Protein AF-A0A956Q439-F1 (afdb_monomer)

Foldseek 3Di:
DQLLVVLCVLCVVCNPCSVVLSVVLVVVCVVCVVVPPDPVCVVVVSVVSSVVSSVVVVVVVVVDDPDDDQQDDPDPPDDSPDDGDDDDDPDDDPVRVVVVVVVVVVVVV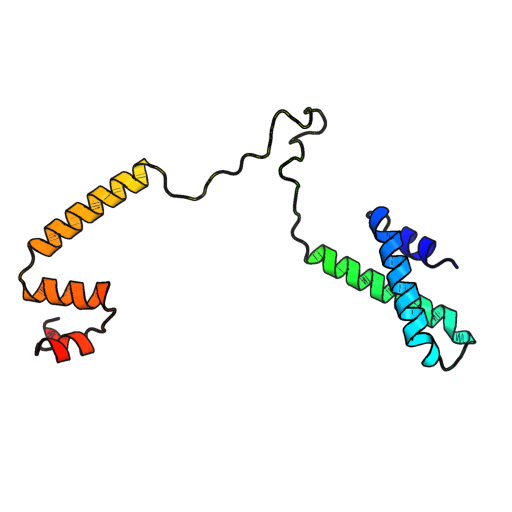VLVPDDPLVNQVVCCCPVVVDDLVRSCVVVVHDSVVD

Secondary structure (DSSP, 8-state):
--HHHHHHHH-TT-TTHHHHHHHHHHHHHHHHGGG---GGGHHHHHHHHHHHHHHHHHHHHTTS-----TTS-SSTTS-TTS--------SPPHHHHHHHHHHHHHHHHHHHHS-HHHHHHHHHHHTT---HHHHHHHHT--GGG-

Radius of gyration: 33.26 Å; Cα contacts (8 Å, |Δi|>4): 69; chains: 1; bounding box: 51×59×82 Å

Structure (mmCIF, N/CA/C/O backbone):
data_AF-A0A956Q439-F1
#
_entry.id   AF-A0A956Q439-F1
#
loop_
_atom_site.group_PDB
_atom_site.id
_atom_site.type_symbol
_atom_site.label_atom_id
_atom_site.label_alt_id
_atom_site.label_comp_id
_atom_site.label_asym_id
_atom_site.label_entity_id
_atom_site.label_seq_id
_atom_site.pdbx_PDB_ins_code
_atom_site.Cartn_x
_atom_site.Cartn_y
_atom_site.Cartn_z
_atom_site.occupancy
_atom_site.B_iso_or_equiv
_atom_site.auth_seq_id
_atom_site.auth_comp_id
_atom_site.auth_asym_id
_atom_site.auth_atom_id
_atom_site.pdbx_PDB_model_num
ATOM 1 N N . LYS A 1 1 ? -8.828 15.618 35.008 1.00 57.88 1 LYS A N 1
ATOM 2 C CA . LYS A 1 1 ? -7.623 15.308 34.194 1.00 57.88 1 LYS A CA 1
ATOM 3 C C . LYS A 1 1 ? -7.915 15.736 32.766 1.00 57.88 1 LYS A C 1
ATOM 5 O O . LYS A 1 1 ? -8.984 15.399 32.277 1.00 57.88 1 LYS A O 1
ATOM 10 N N . ASN A 1 2 ? -7.027 16.518 32.158 1.00 84.38 2 ASN A N 1
ATOM 11 C CA . ASN A 1 2 ? -7.214 17.070 30.818 1.00 84.38 2 ASN A CA 1
ATOM 12 C C . ASN A 1 2 ? -6.888 15.993 29.757 1.00 84.38 2 ASN A C 1
ATOM 14 O O . ASN A 1 2 ? -5.852 15.331 29.862 1.00 84.38 2 ASN A O 1
ATOM 18 N N . VAL A 1 3 ? -7.786 15.788 28.786 1.00 87.12 3 VAL A N 1
ATOM 19 C CA . VAL A 1 3 ? -7.632 14.811 27.687 1.00 87.12 3 VAL A CA 1
ATOM 20 C C . VAL A 1 3 ? -6.356 15.092 26.894 1.00 87.12 3 VAL A C 1
ATOM 22 O O . VAL A 1 3 ? -5.559 14.180 26.686 1.00 87.12 3 VAL A O 1
ATOM 25 N N . PHE A 1 4 ? -6.114 16.362 26.565 1.00 88.75 4 PHE A N 1
ATOM 26 C CA . PHE A 1 4 ? -4.945 16.813 25.813 1.00 88.75 4 PHE A CA 1
ATOM 27 C C . PHE A 1 4 ? -3.635 16.463 26.523 1.00 88.75 4 PHE A C 1
ATOM 29 O O . PHE A 1 4 ? -2.737 15.870 25.935 1.00 88.75 4 PHE A O 1
ATOM 36 N N . LEU A 1 5 ? -3.545 16.751 27.827 1.00 88.75 5 LEU A N 1
ATOM 37 C CA . LEU A 1 5 ? -2.352 16.422 28.617 1.00 88.75 5 LEU A CA 1
ATOM 38 C C . LEU A 1 5 ? -2.121 14.911 28.705 1.00 88.75 5 LEU A C 1
ATOM 40 O O . LEU A 1 5 ? -0.979 14.468 28.735 1.00 88.75 5 LEU A O 1
ATOM 44 N N . SER A 1 6 ? -3.200 14.126 28.733 1.00 87.31 6 SER A N 1
ATOM 45 C CA . SER A 1 6 ? -3.104 12.668 28.800 1.00 87.31 6 SER A CA 1
ATOM 46 C C . SER A 1 6 ? -2.581 12.099 27.477 1.00 87.31 6 SER A C 1
ATOM 48 O O . SER A 1 6 ? -1.699 11.249 27.491 1.00 87.31 6 SER A O 1
ATOM 50 N N . LEU A 1 7 ? -3.053 12.613 26.337 1.00 88.94 7 LEU A N 1
ATOM 51 C CA . LEU A 1 7 ? -2.540 12.238 25.016 1.00 88.94 7 LEU A CA 1
ATOM 52 C C . LEU A 1 7 ? -1.095 12.704 24.802 1.00 88.94 7 LEU A C 1
ATOM 54 O O . LEU A 1 7 ? -0.280 11.914 24.341 1.00 88.94 7 LEU A O 1
ATOM 58 N N . ARG A 1 8 ? -0.743 13.926 25.222 1.00 87.88 8 ARG A N 1
ATOM 59 C CA . ARG A 1 8 ? 0.634 14.446 25.149 1.00 87.88 8 ARG A CA 1
ATOM 60 C C . ARG A 1 8 ? 1.631 13.613 25.960 1.00 87.88 8 ARG A C 1
ATOM 62 O O . ARG A 1 8 ? 2.768 13.454 25.540 1.00 87.88 8 ARG A O 1
ATOM 69 N N . GLN A 1 9 ? 1.215 13.082 27.112 1.00 87.62 9 GLN A N 1
ATOM 70 C CA . GLN A 1 9 ? 2.044 12.170 27.910 1.00 87.62 9 GLN A CA 1
ATOM 71 C C . GLN A 1 9 ? 2.194 10.789 27.260 1.00 87.62 9 GLN A C 1
ATOM 73 O O . GLN A 1 9 ? 3.238 10.163 27.406 1.00 87.62 9 GLN A O 1
ATOM 78 N N . LEU A 1 10 ? 1.162 10.307 26.563 1.00 86.44 10 LEU A N 1
ATOM 79 C CA . LEU A 1 10 ? 1.169 8.996 25.911 1.00 86.44 10 LEU A CA 1
ATOM 80 C C . LEU A 1 10 ? 1.909 9.000 24.561 1.00 86.44 10 LEU A C 1
ATOM 82 O O . LEU A 1 10 ? 2.505 7.988 24.203 1.00 86.44 10 LEU A O 1
ATOM 86 N N . LEU A 1 11 ? 1.871 10.110 23.816 1.00 84.38 11 LEU A N 1
ATOM 87 C CA . LEU A 1 11 ? 2.446 10.262 22.470 1.00 84.38 11 LEU A CA 1
ATOM 88 C C . LEU A 1 11 ? 3.418 11.457 22.402 1.00 84.38 11 LEU A C 1
ATOM 90 O O . LEU A 1 11 ? 3.163 12.422 21.682 1.00 84.38 11 LEU A O 1
ATOM 94 N N . PRO A 1 12 ? 4.544 11.425 23.136 1.00 79.25 12 PRO A N 1
ATOM 95 C CA . PRO A 1 12 ? 5.478 12.553 23.185 1.00 79.25 12 PRO A CA 1
ATOM 96 C C . PRO A 1 12 ? 6.175 12.828 21.843 1.00 79.25 12 PRO A C 1
ATOM 98 O O . PRO A 1 12 ? 6.563 13.960 21.581 1.00 79.25 12 PRO A O 1
ATOM 101 N N . GLU A 1 13 ? 6.302 11.813 20.984 1.00 76.62 13 GLU A N 1
ATOM 102 C CA . GLU A 1 13 ? 6.995 11.891 19.688 1.00 76.62 13 GLU A CA 1
ATOM 103 C C . GLU A 1 13 ? 6.217 12.660 18.605 1.00 76.62 13 GLU A C 1
ATOM 105 O O . GLU A 1 13 ? 6.757 12.899 17.529 1.00 76.62 13 GLU A O 1
ATOM 110 N N . ARG A 1 14 ? 4.944 13.013 18.841 1.00 73.00 14 ARG A N 1
ATOM 111 C CA . ARG A 1 14 ? 4.079 13.661 17.839 1.00 73.00 14 ARG A CA 1
ATOM 112 C C . ARG A 1 14 ? 3.271 14.809 18.434 1.00 73.00 14 ARG A C 1
ATOM 114 O O . ARG A 1 14 ? 2.058 14.675 18.587 1.00 73.00 14 ARG A O 1
ATOM 121 N N . PRO A 1 15 ? 3.921 15.927 18.794 1.00 71.44 15 PRO A N 1
ATOM 122 C CA . PRO A 1 15 ? 3.231 17.069 19.387 1.00 71.44 15 PRO A CA 1
ATOM 123 C C . PRO A 1 15 ? 2.142 17.643 18.469 1.00 71.44 15 PRO A C 1
ATOM 125 O O . PRO A 1 15 ? 1.102 18.065 18.976 1.00 71.44 15 PRO A O 1
ATOM 128 N N . ASP A 1 16 ? 2.354 17.597 17.153 1.00 76.19 16 ASP A N 1
ATOM 129 C CA . ASP A 1 16 ? 1.460 18.208 16.164 1.00 76.19 16 ASP A CA 1
ATOM 130 C C . ASP A 1 16 ? 0.131 17.446 16.030 1.00 76.19 16 ASP A C 1
ATOM 132 O O . ASP A 1 16 ? -0.933 18.058 15.960 1.00 76.19 16 ASP A O 1
ATOM 136 N N . ASP A 1 17 ? 0.158 16.115 16.149 1.00 83.88 17 ASP A N 1
ATOM 137 C CA . ASP A 1 17 ? -1.041 15.269 16.046 1.00 83.88 17 ASP A CA 1
ATOM 138 C C . ASP A 1 17 ? -1.912 15.306 17.325 1.00 83.88 17 ASP A C 1
ATOM 140 O O . ASP A 1 17 ? -3.056 14.839 17.327 1.00 83.88 17 ASP A O 1
ATOM 144 N N . ILE A 1 18 ? -1.409 15.837 18.452 1.00 90.75 18 ILE A N 1
ATOM 145 C CA . ILE A 1 18 ? -2.130 15.789 19.742 1.00 90.75 18 ILE A CA 1
ATOM 146 C C . ILE A 1 18 ? -3.434 16.588 19.697 1.00 90.75 18 ILE A C 1
ATOM 148 O O . ILE A 1 18 ? -4.418 16.188 20.333 1.00 90.75 18 ILE A O 1
ATOM 152 N N . ALA A 1 19 ? -3.453 17.715 18.982 1.00 90.56 19 ALA A N 1
ATOM 153 C CA . ALA A 1 19 ? -4.641 18.557 18.863 1.00 90.56 19 ALA A CA 1
ATOM 154 C C . ALA A 1 19 ? -5.785 17.794 18.175 1.00 90.56 19 ALA A C 1
ATOM 156 O O . ALA A 1 19 ? -6.880 17.688 18.737 1.00 90.56 19 ALA A O 1
ATOM 157 N N . ASP A 1 20 ? -5.489 17.164 17.041 1.00 90.81 20 ASP A N 1
ATOM 158 C CA . ASP A 1 20 ? -6.445 16.372 16.264 1.00 90.81 20 ASP A CA 1
ATOM 159 C C . ASP A 1 20 ? -6.914 15.138 17.039 1.00 90.81 20 ASP A C 1
ATOM 161 O O . ASP A 1 20 ? -8.111 14.856 17.142 1.00 90.81 20 ASP A O 1
ATOM 165 N N . LEU A 1 21 ? -5.992 14.436 17.702 1.00 91.00 21 LEU A N 1
ATOM 166 C CA . LEU A 1 21 ? -6.343 13.291 18.544 1.00 91.00 21 LEU A CA 1
ATOM 167 C C . LEU A 1 21 ? -7.240 13.683 19.717 1.00 91.00 21 LEU A C 1
ATOM 169 O O . LEU A 1 21 ? -8.150 12.936 20.091 1.00 91.00 21 LEU A O 1
ATOM 173 N N . THR A 1 22 ? -7.006 14.860 20.295 1.00 93.69 22 THR A N 1
ATOM 174 C CA . THR A 1 22 ? -7.863 15.402 21.351 1.00 93.69 22 THR A CA 1
ATOM 175 C C . THR A 1 22 ? -9.257 15.679 20.806 1.00 93.69 22 THR A C 1
ATOM 177 O O . THR A 1 22 ? -10.242 15.288 21.440 1.00 93.69 22 THR A O 1
ATOM 180 N N . GLN A 1 23 ? -9.354 16.296 19.627 1.00 94.00 23 GLN A N 1
ATOM 181 C CA . GLN A 1 23 ? -10.629 16.551 18.966 1.00 94.00 23 GLN A CA 1
ATOM 182 C C . GLN A 1 23 ? -11.395 15.245 18.721 1.00 94.00 23 GLN A C 1
ATOM 184 O O . GLN A 1 23 ? -12.564 15.143 19.097 1.00 94.00 23 GLN A O 1
ATOM 189 N N . ASP A 1 24 ? -10.736 14.216 18.193 1.00 94.12 24 ASP A N 1
ATOM 190 C CA . ASP A 1 24 ? -11.342 12.905 17.956 1.00 94.12 24 ASP A CA 1
ATOM 191 C C . ASP A 1 24 ? -11.890 12.262 19.230 1.00 94.12 24 ASP A C 1
ATOM 193 O O . ASP A 1 24 ? -13.001 11.719 19.237 1.00 94.12 24 ASP A O 1
ATOM 197 N N . VAL A 1 25 ? -11.123 12.309 20.324 1.00 94.62 25 VAL A N 1
ATOM 198 C CA . VAL A 1 25 ? -11.570 11.780 21.618 1.00 94.62 25 VAL A CA 1
ATOM 199 C C . VAL A 1 25 ? -12.801 12.539 22.106 1.00 94.62 25 VAL A C 1
ATOM 201 O O . VAL A 1 25 ? -13.766 11.903 22.537 1.00 94.62 25 VAL A O 1
ATOM 204 N N . LEU A 1 26 ? -12.807 13.871 22.007 1.00 94.31 26 LEU A N 1
ATOM 205 C CA . LEU A 1 26 ? -13.946 14.697 22.413 1.00 94.31 26 LEU A CA 1
ATOM 206 C C . LEU A 1 26 ? -15.183 14.434 21.544 1.00 94.31 26 LEU A C 1
ATOM 208 O O . LEU A 1 26 ? -16.282 14.285 22.075 1.00 94.31 26 LEU A O 1
ATOM 212 N N . LEU A 1 27 ? -15.022 14.288 20.228 1.00 95.44 27 LEU A N 1
ATOM 213 C CA . LEU A 1 27 ? -16.122 13.951 19.322 1.00 95.44 27 LEU A CA 1
ATOM 214 C C . LEU A 1 27 ? -16.699 12.562 19.621 1.00 95.44 27 LEU A C 1
ATOM 216 O O . LEU A 1 27 ? -17.921 12.403 19.697 1.00 95.44 27 LEU A O 1
ATOM 220 N N . ARG A 1 28 ? -15.845 11.554 19.845 1.00 93.31 28 ARG A N 1
ATOM 221 C CA . ARG A 1 28 ? -16.283 10.207 20.256 1.00 93.31 28 ARG A CA 1
ATOM 222 C C . ARG A 1 28 ? -17.008 10.254 21.594 1.00 93.31 28 ARG A C 1
ATOM 224 O O . ARG A 1 28 ? -18.064 9.635 21.723 1.00 93.31 28 ARG A O 1
ATOM 231 N N . MET A 1 29 ? -16.481 11.012 22.554 1.00 93.31 29 MET A N 1
ATOM 232 C CA . MET A 1 29 ? -17.108 11.237 23.853 1.00 93.31 29 MET A CA 1
ATOM 233 C C . MET A 1 29 ? -18.515 11.817 23.674 1.00 93.31 29 MET A C 1
ATOM 235 O O . MET A 1 29 ? -19.475 11.202 24.127 1.00 93.31 29 MET A O 1
ATOM 239 N N . CYS A 1 30 ? -18.670 12.926 22.945 1.00 93.56 30 CYS A N 1
ATOM 240 C CA . CYS A 1 30 ? -19.970 13.561 22.703 1.00 93.56 30 CYS A CA 1
ATOM 241 C C . CYS A 1 30 ? -20.978 12.622 22.025 1.00 93.56 30 CYS A C 1
ATOM 243 O O . CYS A 1 30 ? -22.147 12.594 22.404 1.00 93.56 30 CYS A O 1
ATOM 245 N N . ARG A 1 31 ? -20.538 11.810 21.056 1.00 93.25 31 ARG A N 1
ATOM 246 C CA . ARG A 1 31 ? -21.414 10.852 20.355 1.00 93.25 31 ARG A CA 1
ATOM 247 C C . ARG A 1 31 ? -21.873 9.697 21.244 1.00 93.25 31 ARG A C 1
ATOM 249 O O . ARG A 1 31 ? -22.991 9.216 21.094 1.00 93.25 31 ARG A O 1
ATOM 256 N N . SER A 1 32 ? -21.022 9.249 22.164 1.00 90.56 32 SER A N 1
ATOM 257 C CA . SER A 1 32 ? -21.263 8.048 22.974 1.00 90.56 32 SER A CA 1
ATOM 258 C C . SER A 1 32 ? -21.693 8.338 24.412 1.00 90.56 32 SER A C 1
ATOM 260 O O . SER A 1 32 ? -22.077 7.409 25.121 1.00 90.56 32 SER A O 1
ATOM 262 N N . ILE A 1 33 ? -21.726 9.604 24.841 1.00 91.38 33 ILE A N 1
ATOM 263 C CA . ILE A 1 33 ? -22.091 9.994 26.211 1.00 91.38 33 ILE A CA 1
ATOM 264 C C . ILE A 1 33 ? -23.481 9.500 26.628 1.00 91.38 33 ILE A C 1
ATOM 266 O O . ILE A 1 33 ? -23.676 9.126 27.778 1.00 91.38 33 ILE A O 1
ATOM 270 N N . LYS A 1 34 ? -24.427 9.392 25.683 1.00 90.00 34 LYS A N 1
ATOM 271 C CA . LYS A 1 34 ? -25.775 8.846 25.933 1.00 90.00 34 LYS A CA 1
ATOM 272 C C . LYS A 1 34 ? -25.766 7.373 26.363 1.00 90.00 34 LYS A C 1
ATOM 274 O O . LYS A 1 34 ? -26.720 6.914 26.976 1.00 90.00 34 LYS A O 1
ATOM 279 N N . SER A 1 35 ? -24.703 6.629 26.049 1.00 86.56 35 SER A N 1
ATOM 280 C CA . SER A 1 35 ? -24.538 5.226 26.462 1.00 86.56 35 SER A CA 1
ATOM 281 C C . SER A 1 35 ? -23.975 5.071 27.880 1.00 86.56 35 SER A C 1
ATOM 283 O O . SER A 1 35 ? -23.942 3.959 28.414 1.00 86.56 35 SER A O 1
ATOM 285 N N . LEU A 1 36 ? -23.534 6.167 28.507 1.00 88.44 36 LEU A N 1
ATOM 286 C CA . LEU A 1 36 ? -22.969 6.144 29.848 1.00 88.44 36 LEU A CA 1
ATOM 287 C C . LEU A 1 36 ? -24.081 5.954 30.886 1.00 88.44 36 LEU A C 1
ATOM 289 O O . LEU A 1 36 ? -24.764 6.895 31.276 1.00 88.44 36 LEU A O 1
ATOM 293 N N . ARG A 1 37 ? -24.238 4.717 31.362 1.00 83.94 37 ARG A N 1
ATOM 294 C CA . ARG A 1 37 ? -25.278 4.348 32.338 1.00 83.94 37 ARG A CA 1
ATOM 295 C C . ARG A 1 37 ? -25.017 4.868 33.755 1.00 83.94 37 ARG A C 1
ATOM 297 O O . ARG A 1 37 ? -25.956 5.001 34.528 1.00 83.94 37 ARG A O 1
ATOM 304 N N . ASN A 1 38 ? -23.756 5.121 34.118 1.00 90.56 38 ASN A N 1
ATOM 305 C CA . ASN A 1 38 ? -23.373 5.539 35.468 1.00 90.56 38 ASN A CA 1
ATOM 306 C C . ASN A 1 38 ? -22.280 6.615 35.427 1.00 90.56 38 ASN A C 1
ATOM 308 O O . ASN A 1 38 ? -21.160 6.361 34.975 1.00 90.56 38 ASN A O 1
ATOM 312 N N . ILE A 1 39 ? -22.582 7.797 35.966 1.00 88.06 39 ILE A N 1
ATOM 313 C CA . ILE A 1 39 ? -21.674 8.948 35.963 1.00 88.06 39 ILE A CA 1
ATOM 314 C C . ILE A 1 39 ? -20.394 8.717 36.778 1.00 88.06 39 ILE A C 1
ATOM 316 O O . ILE A 1 39 ? -19.330 9.202 36.397 1.00 88.06 39 ILE A O 1
ATOM 320 N N . ASN A 1 40 ? -20.443 7.883 37.823 1.00 91.38 40 ASN A N 1
ATOM 321 C CA . ASN A 1 40 ? -19.270 7.546 38.639 1.00 91.38 40 ASN A CA 1
ATOM 322 C C . ASN A 1 40 ? -18.209 6.779 37.832 1.00 91.38 40 ASN A C 1
ATOM 324 O O . ASN A 1 40 ? -17.028 6.788 38.172 1.00 91.38 40 ASN A O 1
ATOM 328 N N . THR A 1 41 ? -18.611 6.156 36.718 1.00 88.38 41 THR A N 1
ATOM 329 C CA . THR A 1 41 ? -17.703 5.439 35.811 1.00 88.38 41 THR A CA 1
ATOM 330 C C . THR A 1 41 ? -17.132 6.318 34.701 1.00 88.38 41 THR A C 1
ATOM 332 O O . THR A 1 41 ? -16.271 5.854 33.951 1.00 88.38 41 THR A O 1
ATOM 335 N N . PHE A 1 42 ? -17.535 7.595 34.614 1.00 88.81 42 PHE A N 1
ATOM 336 C CA . PHE A 1 42 ? -17.128 8.516 33.547 1.00 88.81 42 PHE A CA 1
ATOM 337 C C . PHE A 1 42 ? -15.612 8.553 33.354 1.00 88.81 42 PHE A C 1
ATOM 339 O O . PHE A 1 42 ? -15.124 8.453 32.233 1.00 88.81 42 PHE A O 1
ATOM 346 N N . LYS A 1 43 ? -14.850 8.631 34.453 1.00 88.38 43 LYS A N 1
ATOM 347 C CA . LYS A 1 43 ? -13.384 8.669 34.395 1.00 88.38 43 LYS A CA 1
ATOM 348 C C . LYS A 1 43 ? -12.815 7.400 33.762 1.00 88.38 43 LYS A C 1
ATOM 350 O O . LYS A 1 43 ? -11.941 7.500 32.908 1.00 88.38 43 LYS A O 1
ATOM 355 N N . TYR A 1 44 ? -13.285 6.224 34.167 1.00 89.69 44 TYR A N 1
ATOM 356 C CA . TYR A 1 44 ? -12.821 4.955 33.602 1.00 89.69 44 TYR A CA 1
ATOM 357 C C . TYR A 1 44 ? -13.203 4.837 32.122 1.00 89.69 44 TYR A C 1
ATOM 359 O O . TYR A 1 44 ? -12.369 4.512 31.280 1.00 89.69 44 TYR A O 1
ATOM 367 N N . TRP A 1 45 ? -14.444 5.191 31.796 1.00 91.50 45 TRP A N 1
ATOM 368 C CA . TRP A 1 45 ? -14.966 5.175 30.436 1.00 91.50 45 TRP A CA 1
ATOM 369 C C . TRP A 1 45 ? -14.202 6.120 29.495 1.00 91.50 45 TRP A C 1
ATOM 371 O O . TRP A 1 45 ? -13.780 5.705 28.419 1.00 91.50 45 TRP A O 1
ATOM 381 N N . LEU A 1 46 ? -13.927 7.354 29.927 1.00 91.12 46 LEU A N 1
ATOM 382 C CA . LEU A 1 46 ? -13.131 8.314 29.161 1.00 91.12 46 LEU A CA 1
ATOM 383 C C . LEU A 1 46 ? -11.693 7.821 28.959 1.00 91.12 46 LEU A C 1
ATOM 385 O O . LEU A 1 46 ? -11.167 7.915 27.852 1.00 91.12 46 LEU A O 1
ATOM 389 N N . ASN A 1 47 ? -11.067 7.253 29.997 1.00 90.38 47 ASN A N 1
ATOM 390 C CA . ASN A 1 47 ? -9.736 6.658 29.852 1.00 90.38 47 ASN A CA 1
ATOM 391 C C . ASN A 1 47 ? 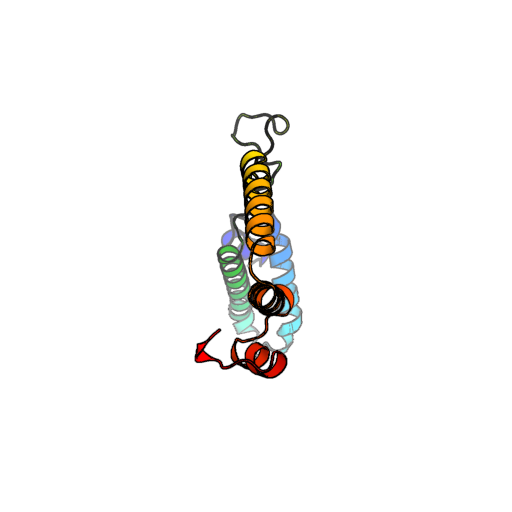-9.748 5.517 28.829 1.00 90.38 47 ASN A C 1
ATOM 393 O O . ASN A 1 47 ? -8.832 5.434 28.024 1.00 90.38 47 ASN A O 1
ATOM 397 N N . ARG A 1 48 ? -10.807 4.702 28.770 1.00 90.25 48 ARG A N 1
ATOM 398 C CA . ARG A 1 48 ? -10.940 3.656 27.747 1.00 90.25 48 ARG A CA 1
ATOM 399 C C . ARG A 1 48 ? -10.978 4.232 26.327 1.00 90.25 48 ARG A C 1
ATOM 401 O O . ARG A 1 48 ? -10.337 3.678 25.441 1.00 90.25 48 ARG A O 1
ATOM 408 N N . ILE A 1 49 ? -11.674 5.351 26.105 1.00 91.81 49 ILE A N 1
ATOM 409 C CA . ILE A 1 49 ? -11.688 6.033 24.797 1.00 91.81 49 ILE A CA 1
ATOM 410 C C . ILE A 1 49 ? -10.285 6.542 24.437 1.00 91.81 49 ILE A C 1
ATOM 412 O O . ILE A 1 49 ? -9.823 6.302 23.322 1.00 91.81 49 ILE A O 1
ATOM 416 N N . ILE A 1 50 ? -9.604 7.200 25.381 1.00 92.06 50 ILE A N 1
ATOM 417 C CA . ILE A 1 50 ? -8.241 7.726 25.199 1.00 92.06 50 ILE A CA 1
ATOM 418 C C . ILE A 1 50 ? -7.264 6.592 24.873 1.00 92.06 50 ILE A C 1
ATOM 420 O O . ILE A 1 50 ? -6.548 6.662 23.879 1.00 92.06 50 ILE A O 1
ATOM 424 N N . THR A 1 51 ? -7.262 5.526 25.674 1.00 90.81 51 THR A N 1
ATOM 425 C CA . THR A 1 51 ? -6.360 4.383 25.508 1.00 90.81 51 THR A CA 1
ATOM 426 C C . THR A 1 51 ? -6.624 3.634 24.202 1.00 90.81 51 THR A C 1
ATOM 428 O O . THR A 1 51 ? -5.678 3.254 23.518 1.00 90.81 51 THR A O 1
ATOM 431 N N . ASN A 1 52 ? -7.887 3.474 23.795 1.00 90.94 52 ASN A N 1
ATOM 432 C CA . ASN A 1 52 ? -8.204 2.887 22.493 1.00 90.94 52 ASN A CA 1
ATOM 433 C C . ASN A 1 52 ? -7.675 3.755 21.344 1.00 90.94 52 ASN A C 1
ATOM 435 O O . ASN A 1 52 ? -7.045 3.224 20.434 1.00 90.94 52 ASN A O 1
ATOM 439 N N . ARG A 1 53 ? -7.871 5.083 21.407 1.00 90.56 53 ARG A N 1
ATOM 440 C CA . ARG A 1 53 ? -7.340 6.005 20.389 1.00 90.56 53 ARG A CA 1
ATOM 441 C C . ARG A 1 53 ? -5.813 5.931 20.320 1.00 90.56 53 ARG A C 1
ATOM 443 O O . ARG A 1 53 ? -5.272 5.862 19.225 1.00 90.56 53 ARG A O 1
ATOM 450 N N . TYR A 1 54 ? -5.146 5.885 21.470 1.00 88.38 54 TYR A N 1
ATOM 451 C CA . TYR A 1 54 ? -3.699 5.703 21.572 1.00 88.38 54 TYR A CA 1
ATOM 452 C C . TYR A 1 54 ? -3.220 4.416 20.882 1.00 88.38 54 TYR A C 1
ATOM 454 O O . TYR A 1 54 ? -2.319 4.464 20.045 1.00 88.38 54 TYR A O 1
ATOM 462 N N . TYR A 1 55 ? -3.847 3.272 21.173 1.00 88.88 55 TYR A N 1
ATOM 463 C CA . TYR A 1 55 ? -3.479 2.010 20.529 1.00 88.88 55 TYR A CA 1
ATOM 464 C C . TYR A 1 55 ? -3.751 2.011 19.023 1.00 88.88 55 TYR A C 1
ATOM 466 O O . TYR A 1 55 ? -2.964 1.440 18.269 1.00 88.88 55 TYR A O 1
ATOM 474 N N . ASP A 1 56 ? -4.833 2.649 18.573 1.00 87.81 56 ASP A N 1
ATOM 475 C CA . ASP A 1 56 ? -5.123 2.783 17.144 1.00 87.81 56 ASP A CA 1
ATOM 476 C C . ASP A 1 56 ? -4.024 3.581 16.421 1.00 87.81 56 ASP A C 1
ATOM 478 O O . ASP A 1 56 ? -3.594 3.176 15.339 1.00 87.81 56 ASP A O 1
ATOM 482 N N . GLU A 1 57 ? -3.507 4.649 17.039 1.00 86.00 57 GLU A N 1
ATOM 483 C CA . GLU A 1 57 ? -2.389 5.430 16.488 1.00 86.00 57 GLU A CA 1
ATOM 484 C C . GLU A 1 57 ? -1.072 4.650 16.466 1.00 86.00 57 GLU A C 1
ATOM 486 O O . GLU A 1 57 ? -0.380 4.633 15.446 1.00 86.00 57 GLU A O 1
ATOM 491 N N . ILE A 1 58 ? -0.747 3.905 17.526 1.00 83.69 58 ILE A N 1
ATOM 492 C CA . ILE A 1 58 ? 0.444 3.038 17.523 1.00 83.69 58 ILE A CA 1
ATOM 493 C C . ILE A 1 58 ? 0.352 1.964 16.432 1.00 83.69 58 ILE A C 1
ATOM 495 O O . ILE A 1 58 ? 1.329 1.706 15.727 1.00 83.69 58 ILE A O 1
ATOM 499 N N . ARG A 1 59 ? -0.826 1.360 16.227 1.00 82.62 59 ARG A N 1
ATOM 500 C CA . ARG A 1 59 ? -1.025 0.394 15.132 1.00 82.62 59 ARG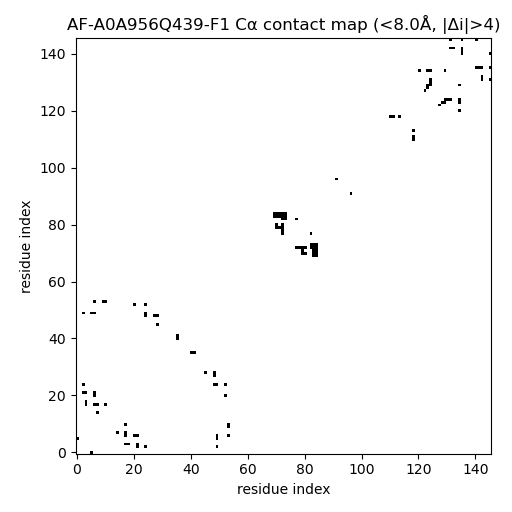 A CA 1
ATOM 501 C C . ARG A 1 59 ? -0.939 1.041 13.750 1.00 82.62 59 ARG A C 1
ATOM 503 O O . ARG A 1 59 ? -0.637 0.349 12.778 1.00 82.62 59 ARG A O 1
ATOM 510 N N . LYS A 1 60 ? -1.253 2.332 13.623 1.00 79.12 60 LYS A N 1
ATOM 511 C CA . LYS A 1 60 ? -1.057 3.086 12.378 1.00 79.12 60 LYS A CA 1
ATOM 512 C C . LYS A 1 60 ? 0.434 3.327 12.127 1.00 79.12 60 LYS A C 1
ATOM 514 O O . LYS A 1 60 ? 0.867 3.106 11.003 1.00 79.12 60 LYS A O 1
ATOM 519 N N . LYS A 1 61 ? 1.227 3.643 13.163 1.00 67.31 61 LYS A N 1
ATOM 520 C CA . LYS A 1 61 ? 2.700 3.756 13.079 1.00 67.31 61 LYS A CA 1
ATOM 521 C C . LYS A 1 61 ? 3.339 2.478 12.531 1.00 67.31 61 LYS A C 1
ATOM 523 O O . LYS A 1 61 ? 4.094 2.558 11.576 1.00 67.31 61 LYS A O 1
ATOM 528 N N . GLY A 1 62 ? 2.968 1.307 13.058 1.00 62.34 62 GLY A N 1
ATOM 529 C CA . GLY A 1 62 ? 3.509 0.024 12.579 1.00 62.34 62 GLY A CA 1
ATOM 530 C C . GLY A 1 62 ? 3.154 -0.332 11.127 1.00 62.34 62 GLY A C 1
ATOM 531 O O . GLY A 1 62 ? 3.787 -1.207 10.550 1.00 62.34 62 GLY A O 1
ATOM 532 N N . ARG A 1 63 ? 2.149 0.331 10.536 1.00 61.16 63 ARG A N 1
ATOM 533 C CA . ARG A 1 63 ? 1.717 0.138 9.140 1.00 61.16 63 ARG A CA 1
ATOM 534 C C . ARG A 1 63 ? 2.123 1.280 8.213 1.00 61.16 63 ARG A C 1
ATOM 536 O O . ARG A 1 63 ? 1.966 1.154 7.003 1.00 61.16 63 ARG A O 1
ATOM 543 N N . SER A 1 64 ? 2.594 2.397 8.759 1.00 62.03 64 SER A N 1
ATOM 544 C CA . SER A 1 64 ? 3.095 3.498 7.953 1.00 62.03 64 SER A CA 1
ATOM 545 C C . SER A 1 64 ? 4.473 3.101 7.458 1.00 62.03 64 SER A C 1
ATOM 547 O O . SER A 1 64 ? 5.369 2.852 8.261 1.00 62.03 64 SER A O 1
ATOM 549 N N . LEU A 1 65 ? 4.641 3.054 6.140 1.00 59.69 65 LEU A N 1
ATOM 550 C CA . LEU A 1 65 ? 5.968 3.034 5.541 1.00 59.69 65 LEU A CA 1
ATOM 551 C C . LEU A 1 65 ? 6.760 4.210 6.132 1.00 59.69 65 LEU A C 1
ATOM 553 O O . LEU A 1 65 ? 6.201 5.296 6.330 1.00 59.69 65 LEU A O 1
ATOM 557 N N . ASN A 1 66 ? 8.031 3.981 6.461 1.00 62.22 66 ASN A N 1
ATOM 558 C CA . ASN A 1 66 ? 8.951 5.049 6.841 1.00 62.22 66 ASN A CA 1
ATOM 559 C C . ASN A 1 66 ? 9.224 5.890 5.591 1.00 62.22 66 ASN A C 1
ATOM 561 O O . ASN A 1 66 ? 10.206 5.686 4.884 1.00 62.22 66 ASN A O 1
ATOM 565 N N . LEU A 1 67 ? 8.285 6.777 5.279 1.00 68.06 67 LEU A N 1
ATOM 566 C CA . LEU A 1 67 ? 8.402 7.718 4.185 1.00 68.06 67 LEU A CA 1
ATOM 567 C C . LEU A 1 67 ? 9.365 8.813 4.619 1.00 68.06 67 LEU A C 1
ATOM 569 O O . LEU A 1 67 ? 9.242 9.369 5.711 1.00 68.06 67 LEU A O 1
ATOM 573 N N . VAL A 1 68 ? 10.313 9.120 3.749 1.00 70.75 68 VAL A N 1
ATOM 574 C CA . VAL A 1 68 ? 11.201 10.259 3.923 1.00 70.75 68 VAL A CA 1
ATOM 57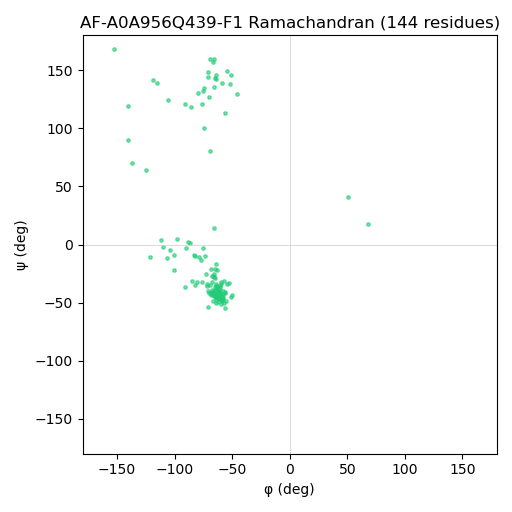5 C C . VAL A 1 68 ? 10.924 11.235 2.794 1.00 70.75 68 VAL A C 1
ATOM 577 O O . VAL A 1 68 ? 10.700 10.813 1.660 1.00 70.75 68 VAL A O 1
ATOM 580 N N . SER A 1 69 ? 10.907 12.529 3.111 1.00 73.00 69 SER A N 1
ATOM 581 C CA . SER A 1 69 ? 10.755 13.566 2.093 1.00 73.00 69 SER A CA 1
ATOM 582 C C . SER A 1 69 ? 11.884 13.464 1.065 1.00 73.00 69 SER A C 1
ATOM 584 O O . SER A 1 69 ? 13.039 13.255 1.437 1.00 73.00 69 SER A O 1
ATOM 586 N N . MET A 1 70 ? 11.561 13.634 -0.218 1.00 71.94 70 MET A N 1
ATOM 587 C CA . MET A 1 70 ? 12.572 13.700 -1.283 1.00 71.94 70 MET A CA 1
ATOM 588 C C . MET A 1 70 ? 13.462 14.943 -1.145 1.00 71.94 70 MET A C 1
ATOM 590 O O . MET A 1 70 ? 14.637 14.895 -1.503 1.00 71.94 70 MET A O 1
ATOM 594 N N . ASP A 1 71 ? 12.910 16.002 -0.545 1.00 72.12 71 ASP A N 1
ATOM 595 C CA . ASP A 1 71 ? 13.590 17.270 -0.266 1.00 72.12 71 ASP A CA 1
ATOM 596 C C . ASP A 1 71 ? 14.312 17.270 1.093 1.00 72.12 71 ASP A C 1
ATOM 598 O O . ASP A 1 71 ? 14.854 18.291 1.513 1.00 72.12 71 ASP A O 1
ATOM 602 N N . ALA A 1 72 ? 14.291 16.154 1.835 1.00 69.06 72 ALA A N 1
ATOM 603 C CA . ALA A 1 72 ? 15.065 16.053 3.068 1.00 69.06 72 ALA A CA 1
ATOM 604 C C . ALA A 1 72 ? 16.561 15.982 2.734 1.00 69.06 72 ALA A C 1
ATOM 606 O O . ALA A 1 72 ? 16.977 15.104 1.973 1.00 69.06 72 ALA A O 1
ATOM 607 N N . GLY A 1 73 ? 17.351 16.868 3.349 1.00 62.94 73 GLY A N 1
ATOM 608 C CA . GLY A 1 73 ? 18.811 16.852 3.255 1.00 62.94 73 GLY A CA 1
ATOM 609 C C . GLY A 1 73 ? 19.399 15.496 3.656 1.00 62.94 73 GLY A C 1
ATOM 610 O O . GLY A 1 73 ? 18.825 14.759 4.465 1.00 62.94 73 GLY A O 1
ATOM 611 N N . LEU A 1 74 ? 20.533 15.144 3.052 1.00 66.81 74 LEU A N 1
ATOM 612 C CA . LEU A 1 74 ? 21.190 13.852 3.260 1.00 66.81 74 LEU A CA 1
ATOM 613 C C . LEU A 1 74 ? 22.055 13.812 4.536 1.00 66.81 74 LEU A C 1
ATOM 615 O O . LEU A 1 74 ? 22.444 12.724 4.958 1.00 66.81 74 LEU A O 1
ATOM 619 N N . GLY A 1 75 ? 22.287 14.959 5.190 1.00 61.47 75 GLY A N 1
ATOM 620 C CA . GLY A 1 75 ? 23.014 15.087 6.458 1.00 61.47 75 GLY A CA 1
ATOM 621 C C . GLY A 1 75 ? 22.575 16.302 7.288 1.00 61.47 75 GLY A C 1
ATOM 622 O O . GLY A 1 75 ? 21.857 17.167 6.792 1.00 61.47 75 GLY A O 1
ATOM 623 N N . GLU A 1 76 ? 23.002 16.358 8.556 1.00 58.81 76 GLU A N 1
ATOM 624 C CA . GLU A 1 76 ? 22.655 17.441 9.502 1.00 58.81 76 GLU A CA 1
ATOM 625 C C . GLU A 1 76 ? 23.283 18.804 9.134 1.00 58.81 76 GLU A C 1
ATOM 627 O O . GLU A 1 76 ? 22.738 19.836 9.518 1.00 58.81 76 GLU A O 1
ATOM 632 N N . ASP A 1 77 ? 24.361 18.807 8.338 1.00 56.41 77 ASP A N 1
ATOM 633 C CA . ASP A 1 77 ? 25.143 20.000 7.962 1.00 56.41 77 ASP A CA 1
ATOM 634 C C . ASP A 1 77 ? 25.035 20.386 6.468 1.00 56.41 77 ASP A C 1
ATOM 636 O O . ASP A 1 77 ? 25.701 21.319 6.015 1.00 56.41 77 ASP A O 1
ATOM 640 N N . GLU A 1 78 ? 24.217 19.688 5.672 1.00 55.94 78 GLU A N 1
ATOM 641 C CA . GLU A 1 78 ? 24.021 20.028 4.256 1.00 55.94 78 GLU A CA 1
ATOM 642 C C . GLU A 1 78 ? 22.846 20.996 4.078 1.00 55.94 78 GLU A C 1
ATOM 644 O O . GLU A 1 78 ? 21.702 20.694 4.421 1.00 55.94 78 GLU A O 1
ATOM 649 N N . GLU A 1 79 ? 23.131 22.166 3.497 1.00 54.53 79 GLU A N 1
ATOM 650 C CA . GLU A 1 79 ? 22.125 23.137 3.060 1.00 54.53 79 GLU A CA 1
ATOM 651 C C . GLU A 1 79 ? 20.991 22.423 2.291 1.00 54.53 79 GLU A C 1
ATOM 653 O O . GLU A 1 79 ? 21.274 21.704 1.323 1.00 54.53 79 GLU A O 1
ATOM 658 N N . PRO A 1 80 ? 19.707 22.656 2.638 1.00 52.97 80 PRO A N 1
ATOM 659 C CA . PRO A 1 80 ? 18.537 21.909 2.144 1.00 52.97 80 PRO A CA 1
ATOM 660 C C . PRO A 1 80 ? 18.246 22.074 0.639 1.00 52.97 80 PRO A C 1
ATOM 662 O O . PRO A 1 80 ? 17.161 21.752 0.165 1.00 52.97 80 PRO A O 1
ATOM 665 N N . ARG A 1 81 ? 19.192 22.615 -0.129 1.00 51.84 81 ARG A N 1
ATOM 666 C CA . ARG A 1 81 ? 19.064 22.912 -1.556 1.00 51.84 81 ARG A CA 1
ATOM 667 C C . ARG A 1 81 ? 20.079 22.215 -2.454 1.00 51.84 81 ARG A C 1
ATOM 669 O O . ARG A 1 81 ? 19.899 22.302 -3.663 1.00 51.84 81 ARG A O 1
ATOM 676 N N . GLN A 1 82 ? 21.129 21.578 -1.928 1.00 52.91 82 GLN A N 1
ATOM 677 C CA . GLN A 1 82 ? 22.235 21.138 -2.795 1.00 52.91 82 GLN A CA 1
ATOM 678 C C . GLN A 1 82 ? 22.215 19.655 -3.176 1.00 52.91 82 GLN A C 1
ATOM 680 O O . GLN A 1 82 ? 22.727 19.325 -4.243 1.00 52.91 82 GLN A O 1
ATOM 685 N N . THR A 1 83 ? 21.540 18.788 -2.416 1.00 55.06 83 THR A N 1
ATOM 686 C CA . THR A 1 83 ? 21.506 17.356 -2.748 1.00 55.06 83 THR A CA 1
ATOM 687 C C . THR A 1 83 ? 20.123 16.759 -2.493 1.00 55.06 83 THR A C 1
ATOM 689 O O . THR A 1 83 ? 19.817 16.280 -1.405 1.00 55.06 83 THR A O 1
ATOM 692 N N . THR A 1 84 ? 19.253 16.790 -3.506 1.00 60.44 84 THR A N 1
ATOM 693 C CA . THR A 1 84 ? 18.021 15.987 -3.506 1.00 60.44 84 THR A CA 1
ATOM 694 C C . THR A 1 84 ? 18.377 14.503 -3.519 1.00 60.44 84 THR A C 1
ATOM 696 O O . THR A 1 84 ? 19.346 14.106 -4.173 1.00 60.44 84 THR A O 1
ATOM 699 N N . ARG A 1 85 ? 17.576 13.664 -2.853 1.00 69.00 85 ARG A N 1
ATOM 700 C CA . ARG A 1 85 ? 17.745 12.202 -2.894 1.00 69.00 85 ARG A CA 1
ATOM 701 C C . ARG A 1 85 ? 17.704 11.700 -4.341 1.00 69.00 85 ARG A C 1
ATOM 703 O O . ARG A 1 85 ? 16.660 11.763 -4.980 1.00 69.00 85 ARG A O 1
ATOM 710 N N . GLN A 1 86 ? 18.828 11.190 -4.842 1.00 78.62 86 GLN A N 1
ATOM 711 C CA . GLN A 1 86 ? 18.889 10.520 -6.141 1.00 78.62 86 GLN A CA 1
ATOM 712 C C . GLN A 1 86 ? 18.514 9.050 -5.955 1.00 78.62 86 GLN A C 1
ATOM 714 O O . GLN A 1 86 ? 19.167 8.326 -5.206 1.00 78.62 86 GLN A O 1
ATOM 719 N N . ILE A 1 87 ? 17.437 8.629 -6.609 1.00 80.88 87 ILE A N 1
ATOM 720 C CA . ILE A 1 87 ? 16.991 7.236 -6.655 1.00 80.88 87 ILE A CA 1
ATOM 721 C C . ILE A 1 87 ? 17.337 6.732 -8.053 1.00 80.88 87 ILE A C 1
ATOM 723 O O . ILE A 1 87 ? 16.971 7.377 -9.035 1.00 80.88 87 ILE A O 1
ATOM 727 N N . ALA A 1 88 ? 18.092 5.636 -8.134 1.00 86.88 88 ALA A N 1
ATOM 728 C CA . ALA A 1 88 ? 18.415 5.016 -9.412 1.00 86.88 88 ALA A CA 1
ATOM 729 C C . ALA A 1 88 ? 17.138 4.473 -10.068 1.00 86.88 88 ALA A C 1
ATOM 731 O O . ALA A 1 88 ? 16.242 3.994 -9.374 1.00 86.88 88 ALA A O 1
ATOM 732 N N . ASP A 1 89 ? 17.062 4.577 -11.391 1.00 88.81 89 ASP A N 1
ATOM 733 C CA . ASP A 1 89 ? 16.015 3.919 -12.166 1.00 88.81 89 ASP A CA 1
ATOM 734 C C . ASP A 1 89 ? 16.321 2.415 -12.250 1.00 88.81 89 ASP A C 1
ATOM 736 O O . ASP A 1 89 ? 17.464 2.034 -12.502 1.00 88.81 89 ASP A O 1
ATOM 740 N N . ASP A 1 90 ? 15.303 1.582 -12.036 1.00 92.50 90 ASP A N 1
ATOM 741 C CA . ASP A 1 90 ? 15.381 0.119 -12.157 1.00 92.50 90 ASP A CA 1
ATOM 742 C C . ASP A 1 90 ? 15.115 -0.351 -13.606 1.00 92.50 90 ASP A C 1
ATOM 744 O O . ASP A 1 90 ? 15.059 -1.551 -13.885 1.00 92.50 90 ASP A O 1
ATOM 748 N N . GLY A 1 91 ? 14.893 0.588 -14.532 1.00 92.19 91 GLY A N 1
ATOM 749 C CA . GLY A 1 91 ? 14.725 0.318 -15.955 1.00 92.19 91 GLY A CA 1
ATOM 750 C C . GLY A 1 91 ? 15.990 -0.229 -16.637 1.00 92.19 91 GLY A C 1
ATOM 751 O O . GLY A 1 91 ? 17.104 -0.044 -16.143 1.00 92.19 91 GLY A O 1
ATOM 752 N N . PRO A 1 92 ? 15.833 -0.892 -17.799 1.00 89.25 92 PRO A N 1
ATOM 753 C CA . PRO A 1 92 ? 16.964 -1.413 -18.553 1.00 89.25 92 PRO A CA 1
ATOM 754 C C . PRO A 1 92 ? 17.857 -0.275 -19.055 1.00 89.25 92 PRO A C 1
ATOM 756 O O . PRO A 1 92 ? 17.390 0.784 -19.483 1.00 89.25 92 PRO A O 1
ATOM 759 N N . SER A 1 93 ? 19.159 -0.524 -19.041 1.00 92.50 93 SER A N 1
ATOM 760 C CA . SER A 1 93 ? 20.165 0.379 -19.587 1.00 92.50 93 SER A CA 1
ATOM 761 C C . SER A 1 93 ? 20.044 0.510 -21.116 1.00 92.50 93 SER A C 1
ATOM 763 O O . SER A 1 93 ? 19.534 -0.393 -21.786 1.00 92.50 93 SER A O 1
ATOM 765 N N . PRO A 1 94 ? 20.543 1.609 -21.717 1.00 91.88 94 PRO A N 1
ATOM 766 C CA . PRO A 1 94 ? 20.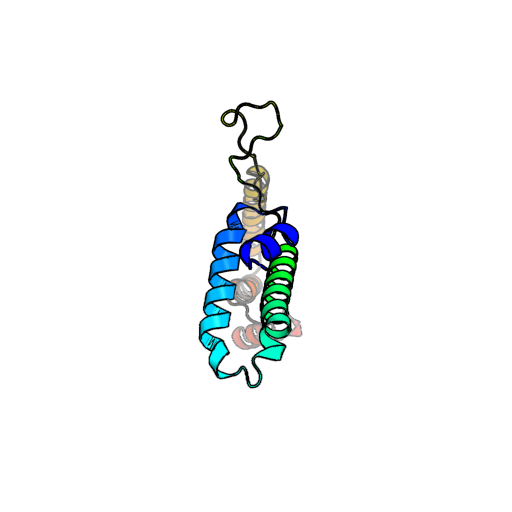540 1.777 -23.174 1.00 91.88 94 PRO A CA 1
ATOM 767 C C . PRO A 1 94 ? 21.216 0.621 -23.927 1.00 91.88 94 PRO A C 1
ATOM 769 O O . PRO A 1 94 ? 20.767 0.237 -25.009 1.00 91.88 94 PRO A O 1
ATOM 772 N N . ASP A 1 95 ? 22.261 0.042 -23.335 1.00 92.81 95 ASP A N 1
ATOM 773 C CA . ASP A 1 95 ? 22.985 -1.101 -23.889 1.00 92.81 95 ASP A CA 1
ATOM 774 C C . ASP A 1 95 ? 22.111 -2.363 -23.877 1.00 92.81 95 ASP A C 1
ATOM 776 O O . ASP A 1 95 ? 22.031 -3.063 -24.884 1.00 92.81 95 ASP A O 1
ATOM 780 N N . GLU A 1 96 ? 21.388 -2.625 -22.781 1.00 93.00 96 GLU A N 1
ATOM 781 C CA . GLU A 1 96 ? 20.440 -3.746 -22.682 1.00 93.00 96 GLU A CA 1
ATOM 782 C C . GLU A 1 96 ? 19.277 -3.603 -23.666 1.00 93.00 96 GLU A C 1
ATOM 784 O O . GLU A 1 96 ? 18.875 -4.585 -24.289 1.00 93.00 96 GLU A O 1
ATOM 789 N N . VAL A 1 97 ? 18.763 -2.385 -23.854 1.00 94.38 97 VAL A N 1
ATOM 790 C CA . VAL A 1 97 ? 17.716 -2.111 -24.849 1.00 94.38 97 VAL A CA 1
ATOM 791 C C . VAL A 1 97 ? 18.231 -2.385 -26.263 1.00 94.38 97 VAL A C 1
ATOM 793 O O . VAL A 1 97 ? 17.530 -3.001 -27.066 1.00 94.38 97 VAL A O 1
ATOM 796 N N . THR A 1 98 ? 19.459 -1.960 -26.566 1.00 95.06 98 THR A N 1
ATOM 797 C CA . THR A 1 98 ? 20.072 -2.164 -27.886 1.00 95.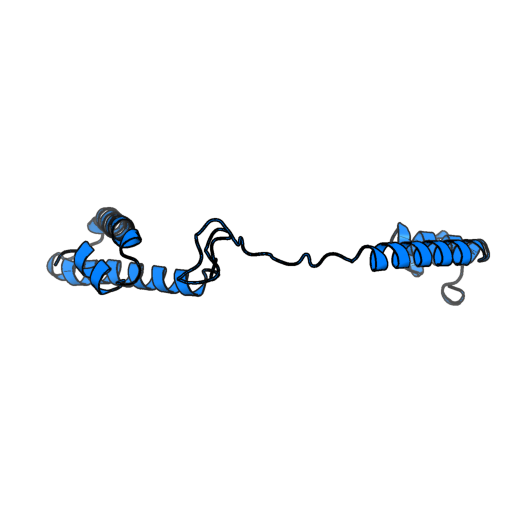06 98 THR A CA 1
ATOM 798 C C . THR A 1 98 ? 20.326 -3.648 -28.152 1.00 95.06 98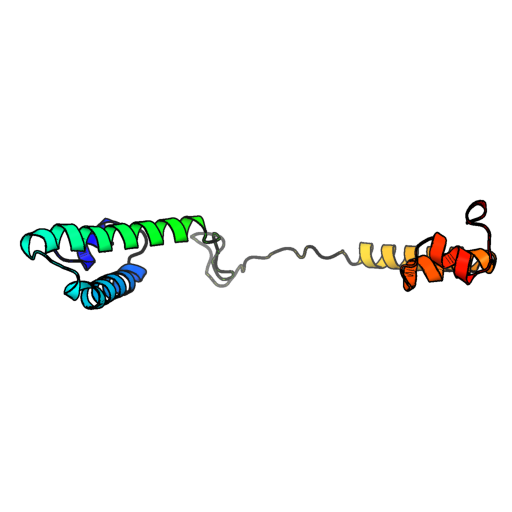 THR A C 1
ATOM 800 O O . THR A 1 98 ? 19.897 -4.163 -29.182 1.00 95.06 98 THR A O 1
ATOM 803 N N . LEU A 1 99 ? 20.934 -4.358 -27.196 1.00 94.62 99 LEU A N 1
ATOM 804 C CA . LEU A 1 99 ? 21.174 -5.802 -27.281 1.00 94.62 99 LEU A CA 1
ATOM 805 C C . LEU A 1 99 ? 19.871 -6.601 -27.400 1.00 94.62 99 LEU A C 1
ATOM 807 O O . LEU A 1 99 ? 19.800 -7.552 -28.176 1.00 94.62 99 LEU A O 1
ATOM 811 N N . GLY A 1 100 ? 18.829 -6.206 -26.661 1.00 93.25 100 GLY A N 1
ATOM 812 C CA . GLY A 1 100 ? 17.501 -6.805 -26.773 1.00 93.25 100 GLY A CA 1
ATOM 813 C C . GLY A 1 100 ? 16.908 -6.637 -28.173 1.00 93.25 100 GLY A C 1
ATOM 814 O O . GLY A 1 100 ? 16.391 -7.597 -28.737 1.00 93.25 100 GLY A O 1
ATOM 815 N N . GLY A 1 101 ? 17.054 -5.450 -28.770 1.00 93.88 101 GLY A N 1
ATOM 816 C CA . GLY A 1 101 ? 16.612 -5.185 -30.141 1.00 93.88 101 GLY A CA 1
ATOM 817 C C . GLY A 1 101 ? 17.361 -6.006 -31.196 1.00 93.88 101 GLY A C 1
ATOM 818 O O . GLY A 1 101 ? 16.736 -6.555 -32.104 1.00 93.88 101 GLY A O 1
ATOM 819 N N . GLU A 1 102 ? 18.682 -6.142 -31.064 1.00 94.38 102 GLU A N 1
ATOM 820 C CA . GLU A 1 102 ? 19.489 -6.984 -31.961 1.00 94.38 102 GLU A CA 1
ATOM 821 C C . GLU A 1 102 ? 19.090 -8.463 -31.865 1.00 94.38 102 GLU A C 1
ATOM 823 O O . GLU A 1 102 ? 18.947 -9.141 -32.887 1.00 94.38 102 GLU A O 1
ATOM 828 N N . LEU A 1 103 ? 18.864 -8.956 -30.642 1.00 94.12 103 LEU A N 1
ATOM 829 C CA . LEU A 1 103 ? 18.395 -10.318 -30.406 1.00 94.12 103 LEU A CA 1
ATOM 830 C C . LEU A 1 103 ? 17.012 -10.552 -31.029 1.00 94.12 103 LEU A C 1
ATOM 832 O O . LEU A 1 103 ? 16.813 -11.567 -31.699 1.00 94.12 103 LEU A O 1
ATOM 836 N N . ASP A 1 104 ? 16.080 -9.615 -30.853 1.00 93.12 104 ASP A N 1
ATOM 837 C CA . ASP A 1 104 ? 14.747 -9.675 -31.458 1.00 93.12 104 ASP A CA 1
ATOM 838 C C . ASP A 1 104 ? 14.820 -9.760 -32.987 1.00 93.12 104 ASP A C 1
ATOM 840 O O . ASP A 1 104 ? 14.096 -10.544 -33.609 1.00 93.12 104 ASP A O 1
ATOM 844 N N . ASP A 1 105 ? 15.704 -8.981 -33.610 1.00 94.88 105 ASP A N 1
ATOM 845 C CA . ASP A 1 105 ? 15.886 -9.001 -35.060 1.00 94.88 105 ASP A CA 1
ATOM 846 C C . ASP A 1 105 ? 16.486 -10.322 -35.553 1.00 94.88 105 ASP A C 1
ATOM 848 O O . ASP A 1 105 ? 16.039 -10.853 -36.577 1.00 94.88 105 ASP A O 1
ATOM 852 N N . GLU A 1 106 ? 17.439 -10.907 -34.826 1.00 94.81 106 GLU A N 1
ATOM 853 C CA . GLU A 1 106 ? 17.970 -12.236 -35.151 1.00 94.81 106 GLU A CA 1
ATOM 854 C C . GLU A 1 106 ? 16.927 -13.345 -34.962 1.00 94.81 106 GLU A C 1
ATOM 856 O O . GLU A 1 106 ? 16.781 -14.210 -35.832 1.00 94.81 106 GLU A O 1
ATOM 861 N N . ILE A 1 107 ? 16.123 -13.289 -33.896 1.00 90.81 107 ILE A N 1
ATOM 862 C CA . ILE A 1 107 ? 15.004 -14.220 -33.687 1.00 90.81 107 ILE A CA 1
ATOM 863 C C . ILE A 1 107 ? 13.997 -14.105 -34.83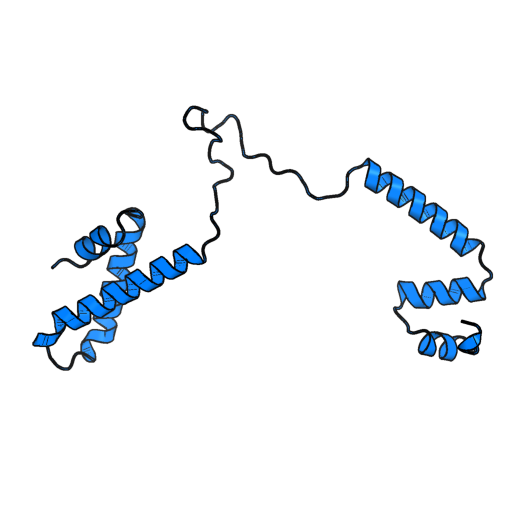7 1.00 90.81 107 ILE A C 1
ATOM 865 O O . ILE A 1 107 ? 13.584 -15.123 -35.399 1.00 90.81 107 ILE A O 1
ATOM 869 N N . ARG A 1 108 ? 13.633 -12.885 -35.254 1.00 89.38 108 ARG A N 1
ATOM 870 C CA . ARG A 1 108 ? 12.730 -12.672 -36.399 1.00 89.38 108 ARG A CA 1
ATOM 871 C C . ARG A 1 108 ? 13.294 -13.270 -37.682 1.00 89.38 108 ARG A C 1
ATOM 873 O O . ARG A 1 108 ? 12.562 -13.961 -38.392 1.00 89.38 108 ARG A O 1
ATOM 880 N N . LYS A 1 109 ? 14.578 -13.052 -37.982 1.00 92.50 109 LYS A N 1
ATOM 881 C CA . LYS A 1 109 ? 15.235 -13.659 -39.154 1.00 92.50 109 LYS A CA 1
ATOM 882 C C . LYS A 1 109 ? 15.207 -15.186 -39.078 1.00 92.50 109 LYS A C 1
ATOM 884 O O . LYS A 1 109 ? 14.874 -15.833 -40.069 1.00 92.50 109 LYS A O 1
ATOM 889 N N . ALA A 1 110 ? 15.496 -15.765 -37.913 1.00 88.62 110 ALA A N 1
ATOM 890 C CA . ALA A 1 110 ? 15.446 -17.210 -37.708 1.00 88.62 110 ALA A CA 1
ATOM 891 C C . ALA A 1 110 ? 14.032 -17.773 -37.935 1.00 88.62 110 ALA A C 1
ATOM 893 O O . ALA A 1 110 ? 13.877 -18.751 -38.665 1.00 88.62 110 ALA A O 1
ATOM 894 N N . ILE A 1 111 ? 12.997 -17.116 -37.401 1.00 87.25 111 ILE A N 1
ATOM 895 C CA . ILE A 1 111 ? 11.588 -17.493 -37.602 1.00 87.25 111 ILE A CA 1
ATOM 896 C C . ILE A 1 111 ? 11.187 -17.390 -39.083 1.00 87.25 111 ILE A C 1
ATOM 898 O O . ILE A 1 111 ? 10.465 -18.248 -39.599 1.00 87.25 111 ILE A O 1
ATOM 902 N N . LEU A 1 112 ? 11.668 -16.372 -39.801 1.00 88.50 112 LEU A N 1
ATOM 903 C CA . LEU A 1 112 ? 11.422 -16.226 -41.240 1.00 88.50 112 LEU A CA 1
ATOM 904 C C . LEU A 1 112 ? 12.112 -17.313 -42.077 1.00 88.50 112 LEU A C 1
ATOM 906 O O . LEU A 1 112 ? 11.594 -17.671 -43.133 1.00 88.50 112 LEU A O 1
ATOM 910 N N . ASN A 1 113 ? 13.220 -17.878 -41.599 1.00 90.50 113 ASN A N 1
ATOM 911 C CA . ASN A 1 113 ? 13.903 -18.997 -42.254 1.00 90.50 113 ASN A CA 1
ATOM 912 C C . ASN A 1 113 ? 13.238 -20.357 -41.992 1.00 90.50 113 ASN A C 1
ATOM 914 O O . ASN A 1 113 ? 13.580 -21.340 -42.651 1.00 90.50 113 ASN A O 1
ATOM 918 N N . LEU A 1 114 ? 12.285 -20.439 -41.059 1.00 88.00 114 LEU A N 1
ATOM 919 C CA . LEU A 1 114 ? 11.534 -21.668 -40.833 1.00 88.00 114 LEU A CA 1
ATOM 920 C C . LEU A 1 114 ? 10.563 -21.952 -41.992 1.00 88.00 114 LEU A C 1
ATOM 922 O O . LEU A 1 114 ? 10.003 -21.013 -42.581 1.00 88.00 114 LEU A O 1
ATOM 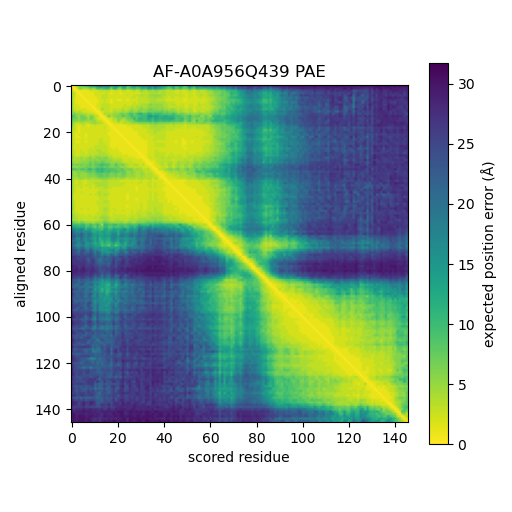926 N N . PRO A 1 115 ? 10.301 -23.243 -42.280 1.00 88.25 115 PRO A N 1
ATOM 927 C CA . PRO A 1 115 ? 9.191 -23.654 -43.129 1.00 88.25 115 PRO A CA 1
ATOM 928 C C . PRO A 1 115 ? 7.870 -23.026 -42.673 1.00 88.25 115 PRO A C 1
ATOM 930 O O . PRO A 1 115 ? 7.627 -22.860 -41.476 1.00 88.25 115 PRO A O 1
ATOM 933 N N . GLU A 1 116 ? 7.002 -22.719 -43.636 1.00 82.75 116 GLU A N 1
ATOM 934 C CA . GLU A 1 116 ? 5.747 -21.986 -43.427 1.00 82.75 116 GLU A CA 1
ATOM 935 C C . GLU A 1 116 ? 4.891 -22.557 -42.285 1.00 82.75 116 GLU A C 1
ATOM 937 O O . GLU A 1 116 ? 4.447 -21.806 -41.419 1.00 82.75 116 GLU A O 1
ATOM 942 N N . GLN A 1 117 ? 4.760 -23.885 -42.215 1.00 81.19 117 GLN A N 1
ATOM 943 C CA . GLN A 1 117 ? 3.998 -24.582 -41.173 1.00 81.19 117 GLN A CA 1
ATOM 944 C C . GLN A 1 117 ? 4.464 -24.251 -39.740 1.00 81.19 117 GLN A C 1
ATOM 946 O O . GLN A 1 117 ? 3.640 -24.003 -38.863 1.00 81.19 117 GLN A O 1
ATOM 951 N N . PHE A 1 118 ? 5.777 -24.163 -39.499 1.00 82.62 118 PHE A N 1
ATOM 952 C CA . PHE A 1 118 ? 6.324 -23.852 -38.173 1.00 82.62 118 PHE A CA 1
ATOM 953 C C . PHE A 1 118 ? 6.191 -22.367 -37.842 1.00 82.62 118 PHE A C 1
ATOM 955 O O . PHE A 1 118 ? 5.980 -21.994 -36.690 1.00 82.62 118 PHE A O 1
ATOM 962 N N . ARG A 1 119 ? 6.261 -21.504 -38.858 1.00 87.56 119 ARG A N 1
ATOM 963 C CA . ARG A 1 119 ? 6.051 -20.065 -38.685 1.00 87.56 119 ARG A CA 1
ATOM 964 C C . ARG A 1 119 ? 4.613 -19.759 -38.271 1.00 87.56 119 ARG A C 1
ATOM 966 O O . ARG A 1 119 ? 4.406 -18.977 -37.348 1.00 87.56 119 ARG A O 1
ATOM 973 N N . ILE A 1 120 ? 3.639 -20.401 -38.922 1.00 83.75 120 ILE A N 1
ATOM 974 C CA . ILE A 1 120 ? 2.212 -20.287 -38.585 1.00 83.75 120 ILE A CA 1
ATOM 975 C C . ILE A 1 120 ? 1.981 -20.724 -37.134 1.00 83.75 120 ILE A C 1
ATOM 977 O O . ILE A 1 120 ? 1.360 -19.991 -36.367 1.00 83.75 120 ILE A O 1
ATOM 981 N N . MET A 1 121 ? 2.546 -21.864 -36.733 1.00 84.62 121 MET A N 1
ATOM 982 C CA . MET A 1 121 ? 2.451 -22.380 -35.366 1.00 84.62 121 MET A CA 1
ATOM 983 C C . MET A 1 121 ? 3.011 -21.399 -34.319 1.00 84.62 121 MET A C 1
ATOM 985 O O . MET A 1 121 ? 2.330 -21.110 -33.336 1.00 84.62 121 MET A O 1
ATOM 989 N N . ILE A 1 122 ? 4.212 -20.846 -34.535 1.00 85.88 122 ILE A N 1
ATOM 990 C CA . ILE A 1 122 ? 4.833 -19.877 -33.609 1.00 85.88 122 ILE A CA 1
ATOM 991 C C . ILE A 1 122 ? 3.980 -18.609 -33.484 1.00 85.88 122 ILE A C 1
ATOM 993 O O . ILE A 1 122 ? 3.764 -18.121 -32.379 1.00 85.88 122 ILE A O 1
ATOM 997 N N . VAL A 1 123 ? 3.448 -18.089 -34.595 1.00 85.81 123 VAL A N 1
ATOM 998 C CA . VAL A 1 123 ? 2.589 -16.893 -34.575 1.00 85.81 123 VAL A CA 1
ATOM 999 C C . VAL A 1 123 ? 1.292 -17.152 -33.806 1.00 85.81 123 VAL A C 1
ATOM 1001 O O . VAL A 1 123 ? 0.903 -16.333 -32.973 1.00 85.81 123 VAL A O 1
ATOM 1004 N N . LEU A 1 124 ? 0.633 -18.289 -34.042 1.00 85.50 124 LEU A N 1
ATOM 1005 C CA . LEU A 1 124 ? -0.593 -18.661 -33.332 1.00 85.50 124 LEU A CA 1
ATOM 1006 C C . LEU A 1 124 ? -0.351 -18.857 -31.829 1.00 85.50 124 LEU A C 1
ATOM 1008 O O . LEU A 1 124 ? -1.193 -18.481 -31.014 1.00 85.50 124 LEU A O 1
ATOM 1012 N N . ARG A 1 125 ? 0.811 -19.389 -31.444 1.00 85.81 125 ARG A N 1
ATOM 1013 C CA . ARG A 1 125 ? 1.169 -19.545 -30.033 1.00 85.81 125 ARG A CA 1
ATOM 1014 C C . ARG A 1 125 ? 1.474 -18.208 -29.362 1.00 85.81 125 ARG A C 1
ATOM 1016 O O . ARG A 1 125 ? 0.877 -17.901 -28.337 1.00 85.81 125 ARG A O 1
ATOM 1023 N N . GLU A 1 126 ? 2.382 -17.423 -29.930 1.00 84.06 126 GLU A N 1
ATOM 1024 C CA . GLU A 1 126 ? 2.927 -16.236 -29.261 1.00 84.06 126 GLU A CA 1
ATOM 1025 C C . GLU A 1 126 ? 2.022 -15.003 -29.384 1.00 84.06 126 GLU A C 1
ATOM 1027 O O . GLU A 1 126 ? 1.925 -14.221 -28.443 1.00 84.06 126 GLU A O 1
ATOM 1032 N N . GLN A 1 127 ? 1.320 -14.816 -30.511 1.00 80.38 127 GLN A N 1
ATOM 1033 C CA . GLN A 1 127 ? 0.427 -13.658 -30.680 1.00 80.38 127 GLN A CA 1
ATOM 1034 C C . GLN A 1 127 ? -1.008 -13.929 -30.231 1.00 80.38 127 GLN A C 1
ATOM 1036 O O . GLN A 1 127 ? -1.658 -13.021 -29.719 1.00 80.38 127 GLN A O 1
ATOM 1041 N N . GLN A 1 128 ? -1.522 -15.142 -30.454 1.00 79.94 128 GLN A N 1
ATOM 1042 C CA . GLN A 1 128 ? -2.916 -15.485 -30.131 1.00 79.94 128 GLN A CA 1
ATOM 1043 C C . GLN A 1 128 ? -3.045 -16.271 -28.818 1.00 79.94 128 GLN A C 1
ATOM 1045 O O . GLN A 1 128 ? -4.157 -16.456 -28.332 1.00 79.94 128 GLN A O 1
ATOM 1050 N N . GLY A 1 129 ? -1.931 -16.718 -28.224 1.00 87.44 129 GLY A N 1
ATOM 1051 C CA . GLY A 1 129 ? -1.934 -17.434 -26.946 1.00 87.44 129 GLY A CA 1
ATOM 1052 C C . GLY A 1 129 ? -2.563 -18.828 -27.007 1.00 87.44 129 GLY A C 1
ATOM 1053 O O . GLY A 1 129 ? -2.937 -19.359 -25.963 1.00 87.44 129 GLY A O 1
ATOM 1054 N N . LEU A 1 130 ? -2.711 -19.410 -28.202 1.00 87.25 130 LEU A N 1
ATOM 1055 C CA . LEU A 1 130 ? -3.404 -20.685 -28.384 1.00 87.25 130 LEU A CA 1
ATOM 1056 C C . LEU A 1 130 ? -2.593 -21.861 -27.826 1.00 87.25 130 LEU A C 1
ATOM 1058 O O . LEU A 1 130 ? -1.362 -21.921 -27.931 1.00 87.25 130 LEU A O 1
ATOM 1062 N N . SER A 1 131 ? -3.295 -22.836 -27.260 1.00 86.69 131 SER A N 1
ATOM 1063 C CA . SER A 1 131 ? -2.719 -24.118 -26.859 1.00 86.69 131 SER A CA 1
ATOM 1064 C C . SER A 1 131 ? -2.326 -24.960 -28.079 1.00 86.69 131 SER A C 1
ATOM 1066 O O . SER A 1 131 ? -2.827 -24.769 -29.187 1.00 86.69 131 SER A O 1
ATOM 1068 N N . TYR A 1 132 ? -1.432 -25.934 -27.885 1.00 83.12 132 TYR A N 1
ATOM 1069 C CA . TYR A 1 132 ? -1.021 -26.836 -28.970 1.00 83.12 132 TYR A CA 1
ATOM 1070 C C . TYR A 1 132 ? -2.200 -27.635 -29.550 1.00 83.12 132 TYR A C 1
ATOM 1072 O O . TYR A 1 132 ? -2.225 -27.907 -30.746 1.00 83.12 132 TYR A O 1
ATOM 1080 N N . GLU A 1 133 ? -3.196 -27.960 -28.723 1.00 82.88 133 GLU A N 1
ATOM 1081 C CA . GLU A 1 133 ? -4.420 -28.666 -29.122 1.00 82.88 133 GLU A CA 1
ATOM 1082 C C . GLU A 1 133 ? -5.310 -27.801 -30.030 1.00 82.88 133 GLU A C 1
ATOM 1084 O O . GLU A 1 133 ? -5.829 -28.280 -31.042 1.00 82.88 133 GLU A O 1
ATOM 1089 N N . GLU A 1 134 ? -5.446 -26.512 -29.705 1.00 82.44 134 GLU A N 1
ATOM 1090 C CA . GLU A 1 134 ? -6.190 -25.540 -30.515 1.00 82.44 134 GLU A CA 1
ATOM 1091 C C . GLU A 1 134 ? -5.492 -25.271 -31.850 1.00 82.44 134 GLU A C 1
ATOM 1093 O O . GLU A 1 134 ? -6.154 -25.212 -32.886 1.00 82.44 134 GLU A O 1
ATOM 1098 N N . ILE A 1 135 ? -4.158 -25.168 -31.846 1.00 84.44 135 ILE A N 1
ATOM 1099 C CA . ILE A 1 135 ? -3.366 -24.991 -33.069 1.00 84.44 135 ILE A CA 1
ATOM 1100 C C . ILE A 1 135 ? -3.512 -26.218 -33.973 1.00 84.44 135 ILE A C 1
ATOM 1102 O O . ILE A 1 135 ? -3.875 -26.058 -35.132 1.00 84.44 135 ILE A O 1
ATOM 1106 N N . ALA A 1 136 ? -3.321 -27.428 -33.438 1.00 81.12 136 ALA A N 1
ATOM 1107 C CA . ALA A 1 136 ? -3.458 -28.684 -34.181 1.00 81.12 136 ALA A CA 1
ATOM 1108 C C . ALA A 1 136 ? -4.845 -28.839 -34.829 1.00 81.12 136 ALA A C 1
ATOM 1110 O O . ALA A 1 136 ? -4.954 -29.252 -35.984 1.00 81.12 136 ALA A O 1
ATOM 1111 N N . SER A 1 137 ? -5.898 -28.450 -34.102 1.00 80.88 137 SER A N 1
ATOM 1112 C CA . SER A 1 137 ? -7.279 -28.466 -34.599 1.00 80.88 137 SER A CA 1
ATOM 1113 C C . SER A 1 137 ? -7.520 -27.442 -35.714 1.00 80.88 137 SER A C 1
ATOM 1115 O O . SER A 1 137 ? -8.337 -27.678 -36.600 1.00 80.88 137 SER A O 1
ATOM 1117 N N . LEU A 1 138 ? -6.824 -26.302 -35.676 1.00 80.88 138 LEU A N 1
ATOM 1118 C CA . LEU A 1 138 ? -6.970 -25.213 -36.644 1.00 80.88 138 LEU A CA 1
ATOM 1119 C C . LEU A 1 138 ? -6.116 -25.419 -37.905 1.00 80.88 138 LEU A C 1
ATOM 1121 O O . LEU A 1 138 ? -6.520 -24.996 -38.986 1.00 80.88 138 LEU A O 1
ATOM 1125 N N . THR A 1 139 ? -4.955 -26.068 -37.781 1.00 77.81 139 THR A N 1
ATOM 1126 C CA . THR A 1 139 ? -4.023 -26.344 -38.889 1.00 77.81 139 THR A CA 1
ATOM 1127 C C . THR A 1 139 ? -4.160 -27.756 -39.472 1.00 77.81 139 THR A C 1
ATOM 1129 O O . THR A 1 139 ? -3.369 -28.129 -40.337 1.00 77.81 139 THR A O 1
ATOM 1132 N N . ASP A 1 140 ? -5.141 -28.540 -39.008 1.00 72.25 140 ASP A N 1
ATOM 1133 C CA . ASP A 1 140 ? -5.415 -29.930 -39.420 1.00 72.25 140 ASP A CA 1
ATOM 1134 C C . ASP A 1 140 ? -4.158 -30.827 -39.365 1.00 72.25 140 ASP A C 1
ATOM 1136 O O . ASP A 1 140 ? -3.856 -31.614 -40.263 1.00 72.25 140 ASP A O 1
ATOM 1140 N N . THR A 1 141 ? -3.350 -30.642 -38.313 1.00 70.56 141 THR A N 1
ATOM 1141 C CA . THR A 1 141 ? -2.046 -31.305 -38.128 1.00 70.56 141 THR A CA 1
ATOM 1142 C C . THR A 1 141 ? -2.055 -32.153 -36.854 1.00 70.56 141 THR A C 1
ATOM 1144 O O . THR A 1 141 ? -2.617 -31.754 -35.839 1.00 70.56 141 THR A O 1
ATOM 1147 N N . CYS A 1 142 ? -1.430 -33.336 -36.864 1.00 58.62 142 CYS A N 1
ATOM 1148 C CA . CYS A 1 142 ? -1.379 -34.207 -35.683 1.00 58.62 142 CYS A CA 1
ATOM 1149 C C . CYS A 1 142 ? -0.566 -33.585 -34.532 1.00 58.62 142 CYS A C 1
ATOM 1151 O O . CYS A 1 142 ? 0.571 -33.171 -34.743 1.00 58.62 142 CYS A O 1
ATOM 1153 N N . ILE A 1 143 ? -1.085 -33.660 -33.296 1.00 59.19 143 ILE A N 1
ATOM 1154 C CA . ILE A 1 143 ? -0.428 -33.164 -32.062 1.00 59.19 143 ILE A CA 1
ATOM 1155 C C . ILE A 1 143 ? 1.000 -33.713 -31.888 1.00 59.19 143 ILE A C 1
ATOM 1157 O O . ILE A 1 143 ? 1.865 -33.018 -31.380 1.00 59.19 143 ILE A O 1
ATOM 1161 N N . GLY A 1 144 ? 1.277 -34.944 -32.335 1.00 53.19 144 GLY A N 1
ATOM 1162 C CA . GLY A 1 144 ? 2.609 -35.559 -32.230 1.00 53.19 144 GLY A CA 1
ATOM 1163 C C . GLY A 1 144 ? 3.662 -35.034 -33.217 1.00 53.19 144 GLY A C 1
ATOM 1164 O O . GLY A 1 144 ? 4.796 -35.502 -33.188 1.00 53.19 144 GLY A O 1
ATOM 1165 N N . THR A 1 145 ? 3.293 -34.127 -34.124 1.00 57.03 145 THR A N 1
ATOM 1166 C CA . THR A 1 145 ? 4.188 -33.477 -35.103 1.00 57.03 145 THR A CA 1
ATOM 1167 C C . THR A 1 145 ? 4.397 -31.985 -34.786 1.00 57.03 145 THR A C 1
ATOM 1169 O O . THR A 1 145 ? 5.153 -31.320 -35.493 1.00 57.03 145 THR A O 1
ATOM 1172 N N . VAL A 1 146 ? 3.738 -31.483 -33.731 1.00 48.19 146 VAL A N 1
ATOM 1173 C CA . VAL A 1 146 ? 3.764 -30.096 -33.234 1.00 48.19 146 VAL A CA 1
ATOM 1174 C C . VAL A 1 146 ? 4.713 -29.980 -32.044 1.00 48.19 146 VAL A C 1
ATOM 1176 O O . VAL A 1 146 ? 4.680 -30.880 -31.176 1.00 48.19 146 VAL A O 1
#

Mean predicted aligned error: 15.12 Å

Nearest PDB structures (foldseek):
  6jbq-assembly1_F  TM=7.515E-01  e=4.135E-05  Escherichia coli K-12

pLDDT: mean 82.01, std 12.29, range [48.19, 95.44]

Sequence (146 aa):
KNVFLSLRQLLPERPDDIADLTQDVLLRMCRSIKSLRNINTFKYWLNRIITNRYYDEIRKKGRSLNLVSMDAGLGEDEEPRQTTRQIADDGPSPDEVTLGGELDDEIRKAILNLPEQFRIMIVLREQQGLSYEEIASLTDTCIGTV

Solvent-accessible surface area (backbone atoms only — not comparable to full-atom values): 8953 Å² total; per-residue (Å²): 136,60,66,52,62,53,47,44,69,73,41,68,92,42,71,79,56,35,62,60,53,37,50,51,47,51,52,52,45,68,73,48,51,87,71,61,89,49,77,91,45,45,67,60,54,52,48,51,52,50,53,51,53,51,52,54,50,55,57,46,56,79,67,50,76,90,79,70,65,60,70,46,48,89,49,99,85,49,66,75,81,79,55,66,70,83,75,83,78,91,67,81,50,75,65,55,53,50,53,50,51,54,51,51,51,52,51,50,53,54,49,67,70,41,60,68,72,60,39,54,50,51,49,43,35,75,76,67,66,47,50,68,69,57,47,23,68,73,68,78,42,63,66,92,81,106